Protein AF-A0A3M1SMF7-F1 (afdb_monomer_lite)

Secondary structure (DSSP, 8-state):
--EEEEEE-SSEEEEEEE-SS-EEEEEEE--EES---SSSS--S---EEEETTEEEEEGGGHHHH--S-----GGGGGSGGG-------

Structure (mmCIF, N/CA/C/O backbone):
data_AF-A0A3M1SMF7-F1
#
_entry.id   AF-A0A3M1SMF7-F1
#
loop_
_atom_site.group_PDB
_atom_site.id
_atom_site.type_symbol
_atom_site.label_atom_id
_atom_site.label_alt_id
_atom_site.label_comp_id
_atom_site.label_asym_id
_atom_site.label_entity_id
_atom_site.label_seq_id
_atom_site.pdbx_PDB_ins_code
_atom_site.Cartn_x
_atom_site.Cartn_y
_atom_site.Cartn_z
_atom_site.occupancy
_atom_site.B_iso_or_equiv
_atom_site.auth_seq_id
_atom_site.auth_comp_id
_atom_site.auth_asym_id
_atom_site.auth_atom_id
_atom_site.pdbx_PDB_model_num
ATOM 1 N N . MET A 1 1 ? 5.623 1.226 -25.127 1.00 77.44 1 MET A N 1
ATOM 2 C CA . MET A 1 1 ? 4.802 0.263 -24.354 1.00 77.44 1 MET A CA 1
ATOM 3 C C . MET A 1 1 ? 5.019 0.603 -22.897 1.00 77.44 1 MET A C 1
ATOM 5 O O . MET A 1 1 ? 6.177 0.695 -22.520 1.00 77.44 1 MET A O 1
ATOM 9 N N . MET A 1 2 ? 3.961 0.858 -22.127 1.00 87.56 2 MET A N 1
ATOM 10 C CA . MET A 1 2 ? 4.100 1.198 -20.708 1.00 87.56 2 MET A CA 1
ATOM 11 C C . MET A 1 2 ? 4.202 -0.087 -19.883 1.00 87.56 2 MET A C 1
ATOM 13 O O . MET A 1 2 ? 3.345 -0.959 -20.000 1.00 87.56 2 MET A O 1
ATOM 17 N N . VAL A 1 3 ? 5.258 -0.205 -19.086 1.00 90.25 3 VAL A N 1
ATOM 18 C CA . VAL A 1 3 ? 5.511 -1.311 -18.162 1.00 90.25 3 VAL A CA 1
ATOM 19 C C . VAL A 1 3 ? 5.474 -0.755 -16.749 1.00 90.25 3 VAL A C 1
ATOM 21 O O . VAL A 1 3 ? 6.122 0.251 -16.459 1.00 90.25 3 VAL A O 1
ATOM 24 N N . VAL A 1 4 ? 4.716 -1.421 -15.881 1.00 90.62 4 VAL A N 1
ATOM 25 C CA . VAL A 1 4 ? 4.595 -1.077 -14.465 1.00 90.62 4 VAL A CA 1
ATOM 26 C C . VAL A 1 4 ? 5.101 -2.256 -13.641 1.00 90.62 4 VAL A C 1
ATOM 28 O O . VAL A 1 4 ? 4.578 -3.363 -13.762 1.00 90.62 4 VAL A O 1
ATOM 31 N N . GLY A 1 5 ? 6.128 -2.029 -12.827 1.00 88.06 5 GLY A N 1
ATOM 32 C CA . GLY A 1 5 ? 6.588 -2.969 -11.810 1.00 88.06 5 GLY A CA 1
ATOM 33 C C . GLY A 1 5 ? 6.078 -2.536 -10.441 1.00 88.06 5 GLY A C 1
ATOM 34 O O . GLY A 1 5 ? 6.181 -1.364 -10.086 1.00 88.06 5 GLY A O 1
ATOM 35 N N . ILE A 1 6 ? 5.517 -3.473 -9.679 1.00 87.62 6 ILE A N 1
ATOM 36 C CA . ILE A 1 6 ? 4.987 -3.213 -8.338 1.00 87.62 6 ILE A CA 1
ATOM 37 C C . ILE A 1 6 ? 5.629 -4.210 -7.372 1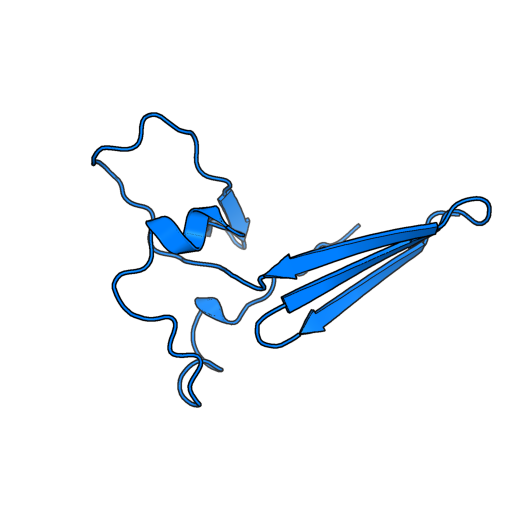.00 87.62 6 ILE A C 1
ATOM 39 O O . ILE A 1 6 ? 5.469 -5.419 -7.531 1.00 87.62 6 ILE A O 1
ATOM 43 N N . ASP A 1 7 ? 6.355 -3.696 -6.380 1.00 84.50 7 ASP A N 1
ATOM 44 C CA . ASP A 1 7 ? 6.863 -4.455 -5.235 1.00 84.50 7 ASP A CA 1
ATOM 45 C C . ASP A 1 7 ? 6.025 -4.112 -4.005 1.00 84.50 7 ASP A C 1
ATOM 47 O O . ASP A 1 7 ? 6.055 -2.988 -3.493 1.00 84.50 7 ASP A O 1
ATOM 51 N N . ILE A 1 8 ? 5.270 -5.099 -3.542 1.00 81.75 8 ILE A N 1
ATOM 52 C CA . ILE A 1 8 ? 4.438 -5.000 -2.353 1.00 81.75 8 ILE A CA 1
ATOM 53 C C . ILE A 1 8 ? 5.268 -5.482 -1.164 1.00 81.75 8 ILE A C 1
ATOM 55 O O . ILE A 1 8 ? 5.304 -6.667 -0.823 1.00 81.75 8 ILE A O 1
ATOM 59 N N . GLY A 1 9 ? 5.948 -4.537 -0.524 1.00 73.75 9 GLY A N 1
ATOM 60 C CA . GLY A 1 9 ? 6.732 -4.797 0.670 1.00 73.75 9 GLY A CA 1
ATOM 61 C C . GLY A 1 9 ? 5.918 -4.650 1.953 1.00 73.75 9 GLY A C 1
ATOM 62 O O . GLY A 1 9 ? 4.964 -3.872 2.052 1.00 73.75 9 GLY A O 1
ATOM 63 N N . TYR A 1 10 ? 6.371 -5.352 2.988 1.00 72.19 10 TYR A N 1
ATOM 64 C CA . TYR A 1 10 ? 5.914 -5.142 4.356 1.00 72.19 10 TYR A CA 1
ATOM 65 C C . TYR A 1 10 ? 6.360 -3.753 4.836 1.00 72.19 10 TYR A C 1
ATOM 67 O O . TYR A 1 10 ? 7.552 -3.489 4.993 1.00 72.19 10 TYR A O 1
ATOM 75 N N . GLY A 1 11 ? 5.399 -2.844 5.004 1.00 72.88 11 G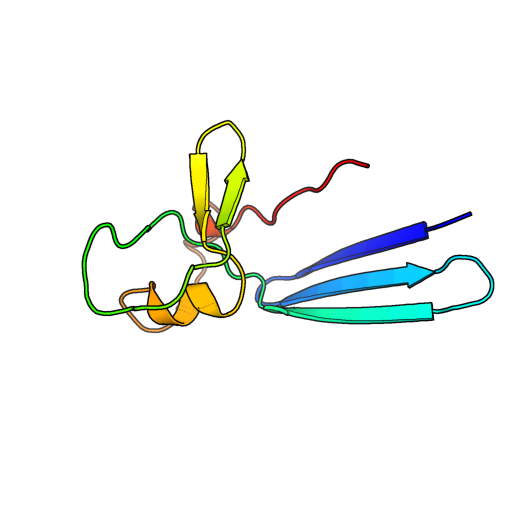LY A N 1
ATOM 76 C CA . GLY A 1 11 ? 5.621 -1.452 5.404 1.00 72.88 11 GLY A CA 1
ATOM 77 C C . GLY A 1 11 ? 5.705 -0.451 4.248 1.00 72.88 11 GLY A C 1
ATOM 78 O O . GLY A 1 11 ? 5.226 0.666 4.416 1.00 72.88 11 GLY A O 1
ATOM 79 N N . TYR A 1 12 ? 6.225 -0.833 3.075 1.00 78.88 12 TYR A N 1
ATOM 80 C CA . TYR A 1 12 ? 6.337 0.059 1.909 1.00 78.88 12 TYR A CA 1
ATOM 81 C C . TYR A 1 12 ? 6.063 -0.652 0.587 1.00 78.88 12 TYR A C 1
ATOM 83 O O . TYR A 1 12 ? 6.615 -1.720 0.324 1.00 78.88 12 TYR A O 1
ATOM 91 N N . THR A 1 13 ? 5.276 -0.005 -0.267 1.00 82.44 13 THR A N 1
ATOM 92 C CA . THR A 1 13 ? 5.029 -0.394 -1.652 1.00 82.44 13 THR A CA 1
ATOM 93 C C . THR A 1 13 ? 5.895 0.476 -2.552 1.00 82.44 13 THR A C 1
ATOM 95 O O . THR A 1 13 ? 6.026 1.684 -2.330 1.00 82.44 13 THR A O 1
ATOM 98 N N . LYS A 1 14 ? 6.510 -0.139 -3.558 1.00 85.81 14 LYS A N 1
ATOM 99 C CA . LYS A 1 14 ? 7.327 0.546 -4.562 1.00 85.81 14 LYS A CA 1
ATOM 100 C C . LYS A 1 14 ? 6.703 0.312 -5.921 1.00 85.81 14 LYS A C 1
ATOM 102 O O . LYS A 1 14 ? 6.334 -0.814 -6.250 1.00 85.81 14 LYS A O 1
ATOM 107 N N . VAL A 1 15 ? 6.602 1.372 -6.703 1.00 89.38 15 VAL A N 1
ATOM 108 C CA . VAL A 1 15 ? 6.088 1.330 -8.066 1.00 89.38 15 VAL A CA 1
ATOM 109 C C . VAL A 1 15 ? 7.145 1.921 -8.975 1.00 89.38 15 VAL A C 1
ATOM 111 O O . VAL A 1 15 ? 7.612 3.033 -8.733 1.00 89.38 15 VAL A O 1
ATOM 114 N N . CYS A 1 16 ? 7.503 1.189 -10.022 1.00 91.38 16 CYS A N 1
ATOM 115 C CA . CYS A 1 16 ? 8.300 1.705 -11.122 1.00 91.38 16 CYS A CA 1
ATOM 116 C C . CYS A 1 16 ? 7.466 1.699 -12.404 1.00 91.38 16 CYS A C 1
ATOM 118 O O . CYS A 1 16 ? 6.746 0.744 -12.694 1.00 91.38 16 CYS A O 1
ATOM 120 N N . VAL A 1 17 ? 7.548 2.782 -13.171 1.00 93.25 17 VAL A N 1
ATOM 121 C CA . VAL A 1 17 ? 6.857 2.937 -14.451 1.00 93.25 17 VAL A CA 1
ATOM 122 C C . VAL A 1 17 ? 7.883 3.314 -15.503 1.00 93.25 17 VAL A C 1
ATOM 124 O O . VAL A 1 17 ? 8.672 4.240 -15.311 1.00 93.25 17 VAL A O 1
ATOM 127 N N . THR A 1 18 ? 7.862 2.614 -16.632 1.00 91.81 18 THR A N 1
ATOM 128 C CA . THR A 1 18 ? 8.658 2.981 -17.802 1.00 91.81 18 THR A CA 1
ATOM 129 C C . THR A 1 18 ? 7.861 2.822 -19.085 1.00 91.81 18 THR A C 1
ATOM 131 O O . THR A 1 18 ? 7.070 1.895 -19.228 1.00 91.81 18 THR A O 1
ATOM 134 N N . ASP A 1 19 ? 8.067 3.723 -20.040 1.00 92.94 19 ASP A N 1
ATOM 135 C CA . ASP A 1 19 ? 7.481 3.658 -21.383 1.00 92.94 19 ASP A CA 1
ATOM 136 C C . ASP A 1 19 ? 8.522 3.401 -22.491 1.00 92.94 19 ASP A C 1
ATOM 138 O O . ASP A 1 19 ? 8.171 3.367 -23.676 1.00 92.94 19 ASP A O 1
ATOM 142 N N . GLY A 1 20 ? 9.785 3.190 -22.099 1.00 88.69 20 GLY A N 1
ATOM 143 C CA . GLY A 1 20 ? 10.955 3.056 -22.972 1.00 88.69 20 GLY A CA 1
ATOM 144 C C . GLY A 1 20 ? 11.770 4.344 -23.148 1.00 88.69 20 GLY A C 1
ATOM 145 O O . 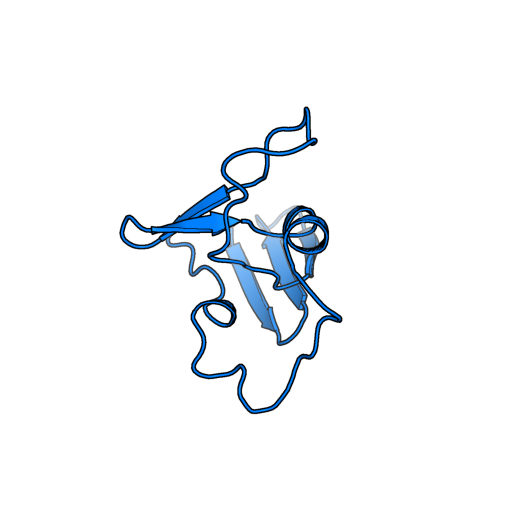GLY A 1 20 ? 12.930 4.259 -23.539 1.00 88.69 20 GLY A O 1
ATOM 146 N N . ASN A 1 21 ? 11.208 5.513 -22.819 1.00 92.88 21 ASN A N 1
ATOM 147 C CA . ASN A 1 21 ? 11.889 6.815 -22.907 1.00 92.88 21 ASN A CA 1
ATOM 148 C C . ASN A 1 21 ? 12.058 7.482 -21.537 1.00 92.88 21 ASN A C 1
ATOM 150 O O . ASN A 1 21 ? 12.959 8.296 -21.341 1.00 92.88 21 ASN A O 1
ATOM 154 N N . SER A 1 22 ? 11.177 7.151 -20.598 1.00 89.94 22 SER A N 1
ATOM 155 C CA . SER A 1 22 ? 11.146 7.687 -19.247 1.00 89.94 22 SER A CA 1
ATOM 156 C C . SER A 1 22 ? 11.113 6.564 -18.214 1.00 89.94 22 SER A C 1
ATOM 158 O O . SER A 1 22 ? 10.655 5.448 -18.480 1.00 89.94 22 SER A O 1
ATOM 160 N N . TYR A 1 23 ? 11.641 6.866 -17.031 1.00 92.69 23 TYR A N 1
ATOM 161 C CA . TYR A 1 23 ? 11.584 6.013 -15.851 1.00 92.69 23 TYR A CA 1
ATOM 162 C C . TYR A 1 23 ? 11.106 6.868 -14.684 1.00 92.69 23 TYR A C 1
ATOM 164 O O . TYR A 1 23 ? 11.666 7.935 -14.421 1.00 92.69 23 TYR A O 1
ATOM 172 N N . GLN A 1 24 ? 10.062 6.409 -14.006 1.00 92.12 24 GLN A N 1
ATOM 173 C CA . GLN A 1 24 ? 9.553 7.017 -12.786 1.00 92.12 24 GLN A CA 1
ATOM 174 C C . GLN A 1 24 ? 9.481 5.959 -11.698 1.00 92.12 24 GLN A C 1
ATOM 176 O O . GLN A 1 24 ? 9.100 4.818 -11.953 1.00 92.12 24 GLN A O 1
ATOM 181 N N . GLU A 1 25 ? 9.821 6.360 -10.482 1.00 92.56 25 GLU A N 1
ATOM 182 C CA . GLU A 1 25 ? 9.732 5.519 -9.301 1.00 92.56 25 GLU A CA 1
ATOM 183 C C . GLU A 1 25 ? 8.980 6.266 -8.209 1.00 92.56 25 GLU A C 1
ATOM 185 O O . GLU A 1 25 ? 9.099 7.483 -8.055 1.00 92.56 25 GLU A O 1
ATOM 190 N N . THR A 1 26 ? 8.171 5.540 -7.453 1.00 87.75 26 THR A N 1
ATOM 191 C CA . THR A 1 26 ? 7.465 6.075 -6.297 1.00 87.75 26 THR A CA 1
ATOM 192 C C . THR A 1 26 ? 7.430 5.0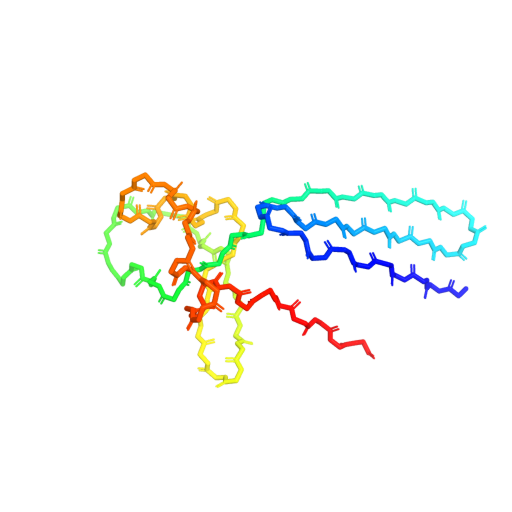19 -5.209 1.00 87.75 26 THR A C 1
ATOM 194 O O . THR A 1 26 ? 7.103 3.859 -5.454 1.00 87.75 26 THR A O 1
ATOM 197 N N . VAL A 1 27 ? 7.773 5.438 -3.995 1.00 83.94 27 VAL A N 1
ATOM 198 C CA . VAL A 1 27 ? 7.726 4.610 -2.794 1.00 83.94 27 VAL A CA 1
ATOM 199 C C . VAL A 1 27 ? 6.753 5.258 -1.829 1.00 83.94 27 VAL A C 1
ATOM 201 O O . VAL A 1 27 ? 6.870 6.446 -1.532 1.00 83.94 27 VAL A O 1
ATOM 204 N N . PHE A 1 28 ? 5.800 4.482 -1.333 1.00 77.44 28 PHE A N 1
ATOM 205 C CA . PHE A 1 28 ? 4.834 4.944 -0.346 1.00 77.44 28 PHE A CA 1
ATOM 206 C C . PHE A 1 28 ? 4.570 3.853 0.689 1.00 77.44 28 PHE A C 1
ATOM 208 O O . PHE A 1 28 ? 4.768 2.669 0.405 1.00 77.44 28 PHE A O 1
ATOM 215 N N . PRO A 1 29 ? 4.152 4.219 1.907 1.00 75.81 29 PRO A N 1
ATOM 216 C CA . PRO A 1 29 ? 3.835 3.230 2.923 1.00 75.81 29 PRO A CA 1
ATOM 217 C C . PRO A 1 29 ? 2.721 2.265 2.484 1.00 75.81 29 PRO A C 1
ATOM 219 O O . PRO A 1 29 ? 1.693 2.695 1.960 1.00 75.81 29 PRO A O 1
ATOM 222 N N . SER A 1 30 ? 2.908 0.966 2.734 1.00 78.19 30 SER A N 1
ATOM 223 C CA . SER A 1 30 ? 1.909 -0.095 2.501 1.00 78.19 30 SER A CA 1
ATOM 224 C C . SER A 1 30 ? 0.843 -0.067 3.594 1.00 78.19 30 SER A C 1
ATOM 226 O O . SER A 1 30 ? 0.747 -0.984 4.408 1.00 78.19 30 SER A O 1
ATOM 228 N N . LEU A 1 31 ? 0.111 1.040 3.670 1.00 76.50 31 LEU A N 1
ATOM 229 C CA . LEU A 1 31 ? -0.852 1.301 4.727 1.00 76.50 31 LEU A CA 1
ATOM 230 C C . LEU A 1 31 ? -2.259 1.224 4.169 1.00 76.50 31 LEU A C 1
ATOM 232 O O . LEU A 1 31 ? -2.600 1.937 3.223 1.00 76.50 31 LEU A O 1
ATOM 236 N N . VAL A 1 32 ? -3.063 0.371 4.791 1.00 77.81 32 VAL A N 1
ATOM 237 C CA . VAL A 1 32 ? -4.470 0.189 4.465 1.00 77.81 32 VAL A CA 1
ATOM 238 C C . VAL A 1 32 ? -5.248 -0.003 5.769 1.00 77.81 32 VAL A C 1
ATOM 240 O O . VAL A 1 32 ? -4.746 -0.622 6.708 1.00 77.81 32 VAL A O 1
ATOM 243 N N . SER A 1 33 ? -6.458 0.546 5.850 1.00 75.69 33 SER A N 1
ATOM 244 C CA . SER A 1 33 ? -7.342 0.386 7.010 1.00 75.69 33 SER A CA 1
ATOM 245 C C . SER A 1 33 ? -8.793 0.238 6.569 1.00 75.69 33 SER A C 1
ATOM 247 O O . SER A 1 33 ? -9.277 1.020 5.752 1.00 75.69 33 SER A O 1
ATOM 249 N N . GLU A 1 34 ? -9.493 -0.747 7.137 1.00 75.75 34 GLU A N 1
ATOM 250 C CA . GLU A 1 34 ? -10.953 -0.895 7.009 1.00 75.75 34 GLU A CA 1
ATOM 251 C C . GLU A 1 34 ? -11.721 0.084 7.915 1.00 75.75 34 GLU A C 1
ATOM 253 O O . GLU A 1 34 ? -12.924 0.284 7.740 1.00 75.75 34 GLU A O 1
ATOM 258 N N . TYR A 1 35 ? -11.053 0.699 8.899 1.00 74.81 35 TYR A N 1
ATOM 259 C CA . TYR A 1 35 ? -11.685 1.679 9.772 1.00 74.81 35 TYR A CA 1
ATOM 260 C C . TYR A 1 35 ? -11.850 3.010 9.040 1.00 74.81 35 TYR A C 1
ATOM 262 O O . TYR A 1 35 ? -10.877 3.710 8.755 1.00 74.81 35 TYR A O 1
ATOM 270 N N . ILE A 1 36 ? -13.105 3.362 8.779 1.00 74.06 36 ILE A N 1
ATOM 271 C CA . ILE A 1 36 ? -13.493 4.643 8.200 1.00 74.06 36 ILE A CA 1
ATOM 272 C C . ILE A 1 36 ? -14.153 5.450 9.310 1.00 74.06 36 ILE A C 1
ATOM 274 O O . ILE A 1 36 ? -15.252 5.088 9.739 1.00 74.06 36 ILE A O 1
ATOM 278 N N . PRO A 1 37 ? -13.514 6.521 9.806 1.00 66.06 37 PRO A N 1
ATOM 279 C CA . PRO A 1 37 ? -14.148 7.374 10.794 1.00 66.06 37 PRO A CA 1
ATOM 280 C C . PRO A 1 37 ? -15.390 8.011 10.167 1.00 66.06 37 PRO A C 1
ATOM 282 O O . PRO A 1 37 ? -15.291 8.814 9.242 1.00 66.06 37 PRO A O 1
ATOM 285 N N . THR A 1 38 ? -16.569 7.610 10.645 1.00 62.66 38 THR A N 1
ATOM 286 C CA . THR A 1 38 ? -17.847 8.039 10.068 1.00 62.66 38 THR A CA 1
ATOM 287 C C . THR A 1 38 ? -18.202 9.471 10.437 1.00 62.66 38 THR A C 1
ATOM 289 O O . THR A 1 38 ? -18.821 10.142 9.625 1.00 62.66 38 THR A O 1
ATOM 292 N N . GLU A 1 39 ? -17.772 9.978 11.595 1.00 59.41 39 GLU A N 1
ATOM 293 C CA . GLU A 1 39 ? -17.979 11.371 12.005 1.00 59.41 39 GLU A CA 1
ATOM 294 C C . GLU A 1 39 ? -16.901 11.782 13.024 1.00 59.41 39 GLU A C 1
ATOM 296 O O . GLU A 1 39 ? -16.732 11.121 14.048 1.00 59.41 39 GLU A O 1
ATOM 301 N N . GLY A 1 40 ? -16.161 12.869 12.764 1.00 52.88 40 GLY A N 1
ATOM 302 C CA . GLY A 1 40 ? -15.253 13.460 13.756 1.00 52.88 40 GLY A CA 1
ATOM 303 C C . GLY A 1 40 ? -14.058 14.230 13.185 1.00 52.88 40 GLY A C 1
ATOM 304 O O . GLY A 1 40 ? -13.071 13.645 12.759 1.00 52.88 40 GLY A O 1
ATOM 305 N N . PHE A 1 41 ? -14.126 15.560 13.268 1.00 54.12 41 PHE A N 1
ATOM 306 C CA . PHE A 1 41 ? -13.012 16.527 13.254 1.00 54.12 41 PHE A CA 1
ATOM 307 C C . PHE A 1 41 ? -12.129 16.730 12.010 1.00 54.12 41 PHE A C 1
ATOM 309 O O . PHE A 1 41 ? -11.425 17.740 11.987 1.00 54.12 41 PHE A O 1
ATOM 316 N N . GLN A 1 42 ? -12.164 15.898 10.967 1.00 53.88 42 GLN A N 1
ATOM 317 C CA . GLN A 1 42 ? -11.375 16.173 9.757 1.00 53.88 42 GLN A CA 1
ATOM 318 C C . GLN A 1 42 ? -12.221 16.752 8.618 1.00 53.88 42 GLN A C 1
ATOM 320 O O . GLN A 1 42 ? -13.055 16.089 8.015 1.00 53.88 42 GLN A O 1
ATOM 325 N N . SER A 1 43 ? -11.953 18.011 8.281 1.00 57.78 43 SER A N 1
ATOM 326 C CA . SER A 1 43 ? -12.497 18.735 7.126 1.00 57.78 43 SER A CA 1
ATOM 327 C C . SER A 1 43 ? -11.856 18.335 5.785 1.00 57.78 43 SER A C 1
ATOM 329 O O . SER A 1 43 ? -12.013 19.053 4.798 1.00 57.78 43 SER A O 1
ATOM 331 N N . LYS A 1 44 ? -11.091 17.235 5.738 1.00 68.81 44 LYS A N 1
ATOM 332 C CA . LYS A 1 44 ? -10.333 16.806 4.558 1.00 68.81 44 LYS A CA 1
ATOM 333 C C . LYS A 1 44 ? -10.881 15.474 4.027 1.00 68.81 44 LYS A C 1
ATOM 335 O O . LYS A 1 44 ? -11.079 14.556 4.818 1.00 68.81 44 LYS A O 1
ATOM 340 N N . PRO A 1 45 ? -11.107 15.342 2.708 1.00 74.31 45 PRO A N 1
ATOM 341 C CA . PRO A 1 45 ? -11.434 14.054 2.106 1.00 74.31 45 PRO A CA 1
ATOM 342 C C . PRO A 1 45 ? -10.271 13.064 2.285 1.00 74.31 45 PRO A C 1
ATOM 344 O O . PRO A 1 45 ? -9.122 13.405 2.001 1.00 74.31 45 PRO A O 1
ATOM 347 N N . LEU A 1 46 ? -10.585 11.853 2.754 1.00 78.44 46 LEU A N 1
ATOM 348 C CA . LEU A 1 46 ? -9.637 10.744 2.891 1.00 78.44 46 LEU A CA 1
ATOM 349 C C . LEU A 1 46 ? -9.439 10.044 1.541 1.00 78.44 46 LEU A C 1
ATOM 351 O O . LEU A 1 46 ? -10.403 9.848 0.794 1.00 78.44 46 LEU A O 1
ATOM 355 N N . ASN A 1 47 ? -8.214 9.608 1.247 1.00 78.94 47 ASN A N 1
ATOM 356 C CA . ASN A 1 47 ? -7.956 8.727 0.112 1.00 78.94 47 ASN A CA 1
ATOM 357 C C . ASN A 1 47 ? -8.499 7.326 0.406 1.00 78.94 47 ASN A C 1
ATOM 359 O O . ASN A 1 47 ? -8.022 6.639 1.311 1.00 78.94 47 ASN A O 1
ATOM 363 N N . MET A 1 48 ? -9.493 6.903 -0.377 1.00 80.50 48 MET A N 1
ATOM 364 C CA . MET A 1 48 ? -10.151 5.608 -0.226 1.00 80.50 48 MET A CA 1
ATOM 365 C C . MET A 1 48 ? -10.164 4.821 -1.534 1.00 80.50 48 MET A C 1
ATOM 367 O O . MET A 1 48 ? -10.319 5.391 -2.614 1.00 80.50 48 MET A O 1
ATOM 371 N N . VAL A 1 49 ? -10.076 3.498 -1.424 1.00 81.88 49 VAL A N 1
ATOM 372 C CA . VAL A 1 49 ? -10.306 2.557 -2.527 1.00 81.88 49 VAL A CA 1
ATOM 373 C C . VAL A 1 49 ? -11.389 1.555 -2.142 1.00 81.88 49 VAL A C 1
ATOM 375 O O . VAL A 1 49 ? -11.580 1.257 -0.965 1.00 81.88 49 VAL A O 1
ATOM 378 N N . PHE A 1 50 ? -12.088 1.007 -3.134 1.00 82.62 50 PHE A N 1
ATOM 379 C CA . PHE A 1 50 ? -13.055 -0.068 -2.926 1.00 82.62 50 PHE A CA 1
ATOM 380 C C . PHE A 1 50 ? -12.482 -1.382 -3.451 1.00 82.62 50 PHE A C 1
ATOM 382 O O . PHE A 1 50 ? -12.180 -1.496 -4.638 1.00 82.62 50 PHE A O 1
ATOM 389 N N . VAL A 1 51 ? -12.373 -2.386 -2.582 1.00 78.56 51 VAL A N 1
ATOM 390 C CA . VAL A 1 51 ? -11.940 -3.744 -2.937 1.00 78.56 51 VAL A CA 1
ATOM 391 C C . VAL A 1 51 ? -13.085 -4.696 -2.612 1.00 78.56 51 VAL A C 1
ATOM 393 O O . VAL A 1 51 ? -13.510 -4.799 -1.464 1.00 78.56 51 VAL A O 1
ATOM 396 N N . ASN A 1 52 ? -13.631 -5.372 -3.627 1.00 80.50 52 ASN A N 1
ATOM 397 C CA . ASN A 1 52 ? -14.768 -6.294 -3.480 1.00 80.50 52 ASN A CA 1
ATOM 398 C C . ASN A 1 52 ? -15.984 -5.675 -2.754 1.00 80.50 52 ASN A C 1
ATOM 400 O O . ASN A 1 52 ? -16.614 -6.312 -1.913 1.00 80.50 52 ASN A O 1
ATOM 404 N N . GLY A 1 53 ? -16.294 -4.408 -3.051 1.00 81.38 53 GLY A N 1
ATOM 405 C CA . GLY A 1 53 ? -17.413 -3.677 -2.443 1.00 81.38 53 GLY A CA 1
ATOM 406 C C . GLY A 1 53 ? -17.163 -3.182 -1.015 1.00 81.38 53 GLY A C 1
ATOM 407 O O . GLY A 1 53 ? -18.033 -2.522 -0.451 1.00 81.38 53 GLY A O 1
ATOM 408 N N . LYS A 1 54 ? -15.984 -3.451 -0.439 1.00 80.88 54 LYS A N 1
ATOM 409 C CA . LYS A 1 54 ? -15.573 -2.932 0.867 1.00 80.88 54 LYS A CA 1
ATOM 410 C C . LYS A 1 54 ? -14.651 -1.720 0.703 1.00 80.88 54 LYS A C 1
ATOM 412 O O . LYS A 1 54 ? -13.728 -1.785 -0.112 1.00 80.88 54 LYS A O 1
ATOM 417 N N . PRO A 1 55 ? -14.891 -0.624 1.435 1.00 82.69 55 PRO A N 1
ATOM 418 C CA . PRO A 1 55 ? -14.044 0.558 1.380 1.00 82.69 55 PRO A CA 1
ATOM 419 C C . PRO A 1 55 ? -12.819 0.422 2.300 1.00 82.69 55 PRO A C 1
ATOM 421 O O . PRO A 1 55 ? -12.917 -0.111 3.402 1.00 82.69 55 PRO A O 1
ATOM 424 N N . PHE A 1 56 ? -11.679 0.938 1.846 1.00 81.50 56 PHE A N 1
ATOM 425 C CA . PHE A 1 56 ? -10.418 0.972 2.583 1.00 81.50 56 PHE A CA 1
ATOM 426 C C . PHE A 1 56 ? -9.792 2.362 2.479 1.00 81.50 56 PHE A C 1
ATOM 428 O O . PHE A 1 56 ? -9.704 2.908 1.378 1.00 81.50 56 PHE A O 1
ATOM 435 N N . VAL A 1 57 ? -9.312 2.913 3.594 1.00 81.12 57 VAL A N 1
ATOM 436 C CA . VAL A 1 57 ? -8.443 4.103 3.605 1.00 81.12 57 VAL A CA 1
ATOM 437 C C . VAL A 1 57 ? -7.028 3.666 3.238 1.00 81.12 57 VAL A C 1
ATOM 439 O O . VAL A 1 57 ? -6.584 2.611 3.694 1.00 81.12 57 VAL A O 1
ATOM 442 N N . VAL A 1 58 ? -6.319 4.452 2.423 1.00 79.56 58 VAL A N 1
ATOM 443 C CA . VAL A 1 58 ? -4.991 4.093 1.899 1.00 79.56 58 VAL A CA 1
ATOM 444 C C . VAL A 1 58 ? -3.950 5.185 2.126 1.00 79.56 58 VAL A C 1
ATOM 446 O O . VAL A 1 58 ? -4.258 6.376 2.146 1.00 79.56 58 VAL A O 1
ATOM 449 N N . GLY A 1 59 ? -2.688 4.776 2.246 1.00 74.56 59 GLY A N 1
ATOM 450 C CA . GLY A 1 59 ? -1.551 5.693 2.295 1.00 74.56 59 GLY A CA 1
ATOM 451 C C . GLY A 1 59 ? -1.447 6.471 3.609 1.00 74.56 59 GLY A C 1
ATOM 452 O O . GLY A 1 59 ? -1.716 5.948 4.687 1.00 74.56 59 GLY A O 1
ATOM 453 N N . GLU A 1 60 ? -0.999 7.723 3.528 1.00 75.12 60 GLU A N 1
ATOM 454 C CA . GLU A 1 60 ? -0.706 8.553 4.706 1.00 75.12 60 GLU A CA 1
ATOM 455 C C . GLU A 1 60 ? -1.944 8.858 5.557 1.00 75.12 60 GLU A C 1
ATOM 457 O O . GLU A 1 60 ? -1.832 8.901 6.780 1.00 75.12 60 GLU A O 1
ATOM 462 N N . ASP A 1 61 ? -3.125 8.970 4.938 1.00 76.19 61 ASP A N 1
ATOM 463 C CA . ASP A 1 61 ? -4.379 9.244 5.653 1.00 76.19 61 ASP A CA 1
ATOM 464 C C . ASP A 1 61 ? -4.730 8.108 6.641 1.00 76.19 61 ASP A C 1
ATOM 466 O O . ASP A 1 61 ? -5.437 8.320 7.622 1.00 76.19 61 ASP A O 1
ATOM 470 N N . VAL A 1 62 ? -4.170 6.905 6.459 1.00 73.69 62 VAL A N 1
ATOM 471 C CA . VAL A 1 62 ? -4.343 5.791 7.401 1.00 73.69 62 VAL A CA 1
ATOM 472 C C . VAL A 1 62 ? -3.732 6.104 8.770 1.00 73.69 62 VAL A C 1
ATOM 474 O O . VAL A 1 62 ? -4.283 5.683 9.787 1.00 73.69 62 VAL A O 1
ATOM 477 N N . LYS A 1 63 ? -2.629 6.866 8.828 1.00 71.12 63 LYS A N 1
ATOM 478 C CA . LYS A 1 63 ? -1.965 7.233 10.095 1.00 71.12 63 LYS A CA 1
ATOM 479 C C . LYS A 1 63 ? -2.883 8.023 11.025 1.00 71.12 63 LYS A C 1
ATOM 481 O O . LYS A 1 63 ? -2.776 7.867 12.236 1.00 71.12 63 LYS A O 1
ATOM 486 N N . ASP A 1 64 ? -3.798 8.799 10.455 1.00 67.88 64 ASP A N 1
ATOM 487 C CA . ASP A 1 64 ? -4.757 9.609 11.205 1.00 67.88 64 ASP A CA 1
ATOM 488 C C . ASP A 1 64 ? -5.971 8.798 11.679 1.00 67.88 64 ASP A C 1
ATOM 490 O O . ASP A 1 64 ? -6.657 9.185 12.624 1.00 67.88 64 ASP A O 1
ATOM 494 N N . THR A 1 65 ? -6.242 7.665 11.025 1.00 63.53 65 THR A N 1
ATOM 495 C CA . THR A 1 65 ? -7.397 6.799 11.318 1.00 63.53 65 THR A CA 1
ATOM 496 C C . THR A 1 65 ? -7.064 5.621 12.232 1.00 63.53 65 THR A C 1
ATOM 498 O O . THR A 1 65 ? -7.962 5.048 12.848 1.00 63.53 65 THR A O 1
ATOM 501 N N . LEU A 1 66 ? -5.789 5.244 12.350 1.00 61.78 66 LEU A N 1
ATOM 502 C CA . LEU A 1 66 ? -5.384 4.116 13.181 1.00 61.78 66 LEU A CA 1
ATOM 503 C C . LEU A 1 66 ? -5.339 4.476 14.664 1.00 61.78 66 LEU A C 1
ATOM 505 O O . LEU A 1 66 ? -4.642 5.391 15.098 1.00 61.78 66 LEU A O 1
ATOM 509 N N . ILE A 1 67 ? -6.034 3.676 15.467 1.00 53.28 67 ILE A N 1
ATOM 510 C CA . ILE A 1 67 ? -5.960 3.741 16.924 1.00 53.28 67 ILE A CA 1
ATOM 511 C C . ILE A 1 67 ? -4.778 2.877 17.388 1.00 53.28 67 ILE A C 1
ATOM 513 O O . ILE A 1 67 ? -4.867 1.651 17.419 1.00 53.28 67 ILE A O 1
ATOM 517 N N . GLY A 1 68 ? -3.675 3.520 17.784 1.00 52.78 68 GLY A N 1
ATOM 518 C CA . GLY A 1 68 ? -2.512 2.876 18.411 1.00 52.78 68 GLY A CA 1
ATOM 519 C C . GLY A 1 68 ? -1.218 2.940 17.584 1.00 52.78 68 GLY A C 1
ATOM 520 O O . GLY A 1 68 ? -1.235 3.330 16.418 1.00 52.78 68 GLY A O 1
ATOM 521 N N . PRO A 1 69 ? -0.058 2.592 18.179 1.00 49.53 69 PRO A N 1
ATOM 522 C CA . PRO A 1 69 ? 1.198 2.537 17.444 1.00 49.53 69 PRO A CA 1
ATOM 523 C C . PRO A 1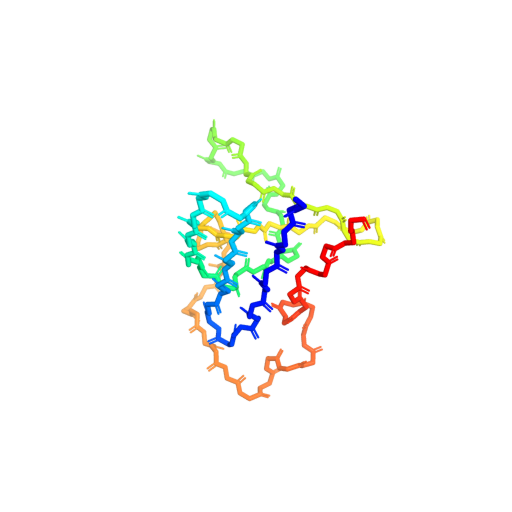 69 ? 1.100 1.457 16.368 1.00 49.53 69 PRO A C 1
ATOM 525 O O . PRO A 1 69 ? 0.698 0.336 16.673 1.00 49.53 69 PRO A O 1
ATOM 528 N N . TYR A 1 70 ? 1.507 1.794 15.143 1.00 53.12 70 TYR A N 1
ATOM 529 C CA . TYR A 1 70 ? 1.724 0.882 14.017 1.00 53.12 70 TYR A CA 1
ATOM 530 C C . TYR A 1 70 ? 2.583 -0.321 14.448 1.00 53.12 70 TYR A C 1
ATOM 532 O O . TYR A 1 70 ? 3.807 -0.326 14.316 1.00 53.12 70 TYR A O 1
ATOM 540 N N . ARG A 1 71 ? 1.960 -1.348 15.031 1.00 51.19 71 ARG A N 1
ATOM 541 C CA . ARG A 1 71 ? 2.622 -2.585 15.439 1.00 51.19 71 ARG A CA 1
ATOM 542 C C . ARG A 1 71 ? 2.377 -3.622 14.369 1.00 51.19 71 ARG A C 1
ATOM 544 O O . ARG A 1 71 ? 1.527 -4.495 14.444 1.00 51.19 71 ARG A O 1
ATOM 551 N N . VAL A 1 72 ? 3.184 -3.433 13.348 1.00 51.31 72 VAL A N 1
ATOM 552 C CA . VAL A 1 72 ? 3.655 -4.420 12.396 1.00 51.31 72 VAL A CA 1
ATOM 553 C C . VAL A 1 72 ? 4.212 -5.607 13.210 1.00 51.31 72 VAL A C 1
ATOM 555 O O . VAL A 1 72 ? 5.356 -5.589 13.661 1.00 51.31 72 VAL A O 1
ATOM 558 N N . ASP A 1 73 ? 3.356 -6.589 13.513 1.00 54.09 73 ASP A N 1
ATOM 559 C CA . ASP A 1 73 ? 3.709 -7.815 14.237 1.00 54.09 73 ASP A CA 1
ATOM 560 C C . ASP A 1 73 ? 3.265 -9.080 13.477 1.00 54.09 73 ASP A C 1
ATOM 562 O O . ASP A 1 73 ? 2.630 -9.013 12.423 1.00 54.09 73 ASP A O 1
ATOM 566 N N . LYS A 1 74 ? 3.640 -10.262 13.984 1.00 54.41 74 LYS A N 1
ATOM 567 C CA . LYS A 1 74 ? 3.400 -11.551 13.308 1.00 54.41 74 LYS A CA 1
ATOM 568 C C . LYS A 1 74 ? 1.916 -11.898 13.133 1.00 54.41 74 LYS A C 1
ATOM 570 O O . LYS A 1 74 ? 1.609 -12.755 12.315 1.00 54.41 74 LYS A O 1
ATOM 575 N N . THR A 1 75 ? 1.014 -11.264 13.883 1.00 57.03 75 THR A N 1
ATOM 576 C CA . THR A 1 75 ? -0.436 -11.506 13.795 1.00 57.03 75 THR A CA 1
ATOM 577 C C . THR A 1 75 ? -1.101 -10.715 12.668 1.00 57.03 75 THR A C 1
ATOM 579 O O . THR A 1 75 ? -2.286 -10.892 12.405 1.00 57.03 75 THR A O 1
ATOM 582 N N . PHE A 1 76 ? -0.343 -9.849 11.992 1.00 56.38 76 PHE A N 1
ATOM 583 C CA . PHE A 1 76 ? -0.826 -8.975 10.927 1.00 56.38 76 PHE A CA 1
ATOM 584 C C . PHE A 1 76 ? -1.059 -9.691 9.585 1.00 56.38 76 PHE A C 1
ATOM 586 O O . PHE A 1 76 ? -1.867 -9.218 8.799 1.00 56.38 76 PHE A O 1
ATOM 593 N N . LEU A 1 77 ? -0.393 -10.825 9.317 1.00 56.72 77 LEU A N 1
ATOM 594 C CA . LEU A 1 77 ? -0.435 -11.524 8.015 1.00 56.72 77 LEU A CA 1
ATOM 595 C C . LEU A 1 77 ? -1.834 -12.008 7.598 1.00 56.72 77 LEU A C 1
ATOM 597 O O . LEU A 1 77 ? -2.110 -12.117 6.408 1.00 56.72 77 LEU A O 1
ATOM 601 N N . ASP A 1 78 ? -2.713 -12.261 8.567 1.00 57.47 78 ASP A N 1
ATOM 602 C CA . ASP A 1 78 ? -4.068 -12.775 8.329 1.00 57.47 78 ASP A CA 1
ATOM 603 C C . ASP A 1 78 ? -5.144 -11.683 8.416 1.00 57.47 78 ASP A C 1
ATOM 605 O O . ASP A 1 78 ? -6.344 -11.970 8.383 1.00 57.47 78 ASP A O 1
ATOM 609 N N . LYS A 1 79 ? -4.733 -10.419 8.571 1.00 58.97 79 LYS A N 1
ATOM 610 C CA . LYS A 1 79 ? -5.656 -9.301 8.732 1.00 58.97 79 LYS A CA 1
ATOM 611 C C . LYS A 1 79 ? -5.964 -8.618 7.395 1.00 58.97 79 LYS A C 1
ATOM 613 O O . LYS A 1 79 ? -5.080 -8.547 6.539 1.00 58.97 79 LYS A O 1
ATOM 618 N N . PRO A 1 80 ? -7.183 -8.077 7.207 1.00 57.41 80 PRO A N 1
ATOM 619 C CA . PRO A 1 80 ? -7.534 -7.304 6.018 1.00 57.41 80 PRO A CA 1
ATOM 620 C C . PRO A 1 80 ? -6.541 -6.184 5.677 1.00 57.41 80 PRO A C 1
ATOM 622 O O . PRO A 1 80 ? -6.317 -5.867 4.511 1.00 57.41 80 PRO A O 1
ATOM 625 N N . GLU A 1 81 ? -5.896 -5.638 6.704 1.00 56.38 81 GLU A N 1
ATOM 626 C CA . GLU A 1 81 ? -4.891 -4.587 6.639 1.00 56.38 81 GLU A CA 1
ATOM 627 C C . GLU A 1 81 ? -3.599 -5.009 5.896 1.00 56.38 81 GLU A C 1
ATOM 629 O O . GLU A 1 81 ? -2.799 -4.159 5.506 1.00 56.38 81 GLU A O 1
ATOM 634 N N . TYR A 1 82 ? -3.382 -6.313 5.680 1.00 55.44 82 TYR A N 1
ATOM 635 C CA . TYR A 1 82 ? -2.245 -6.867 4.933 1.00 55.44 82 TYR A CA 1
ATOM 636 C C . TYR A 1 82 ? -2.514 -7.033 3.430 1.00 55.44 82 TYR A C 1
ATOM 638 O O . TYR A 1 82 ? -1.567 -7.226 2.661 1.00 55.44 82 TYR A O 1
ATOM 646 N N . TYR A 1 83 ? -3.767 -6.934 2.969 1.00 52.00 83 TYR A N 1
ATOM 647 C CA . TYR A 1 83 ? -4.055 -7.024 1.537 1.00 52.00 83 TYR A CA 1
ATOM 648 C C . TYR A 1 83 ? -3.640 -5.733 0.843 1.00 52.00 83 TYR A C 1
ATOM 650 O O . TYR A 1 83 ? -4.399 -4.776 0.704 1.00 52.00 83 TYR A O 1
ATOM 658 N N . ALA A 1 84 ? -2.402 -5.726 0.373 1.00 52.50 84 ALA A N 1
ATOM 659 C CA . ALA A 1 84 ? -1.964 -4.760 -0.603 1.00 52.50 84 ALA A CA 1
ATOM 660 C C . ALA A 1 84 ? -2.836 -4.851 -1.854 1.00 52.50 84 ALA A C 1
ATOM 662 O O . ALA A 1 84 ? -3.124 -5.928 -2.380 1.00 52.50 84 ALA A O 1
ATOM 663 N N . ILE A 1 85 ? -3.277 -3.684 -2.297 1.00 50.12 85 ILE A N 1
ATOM 664 C CA . ILE A 1 85 ? -4.237 -3.519 -3.376 1.00 50.12 85 ILE A CA 1
ATOM 665 C C . ILE A 1 85 ? -3.599 -4.022 -4.671 1.00 50.12 85 ILE A C 1
ATOM 667 O O . ILE A 1 85 ? -2.680 -3.409 -5.212 1.00 50.12 85 ILE A O 1
ATOM 671 N N . ILE A 1 86 ? -4.093 -5.154 -5.167 1.00 42.78 86 ILE A N 1
ATOM 672 C CA . ILE A 1 86 ? -3.749 -5.667 -6.491 1.00 42.78 86 ILE A CA 1
ATOM 673 C C . ILE A 1 86 ? -4.533 -4.832 -7.506 1.00 42.78 86 ILE A C 1
ATOM 675 O O . ILE A 1 86 ? -5.747 -4.980 -7.640 1.00 42.78 86 ILE A O 1
ATOM 679 N N . GLY A 1 87 ? -3.845 -3.928 -8.202 1.00 36.03 87 GLY A N 1
ATOM 680 C CA . GLY A 1 87 ? -4.386 -3.248 -9.376 1.00 36.03 87 GLY A CA 1
ATOM 681 C C . GLY A 1 87 ? -4.275 -4.142 -10.613 1.00 36.03 87 GLY A C 1
ATOM 682 O O . GLY A 1 87 ? -3.192 -4.640 -10.915 1.00 36.03 87 GLY A O 1
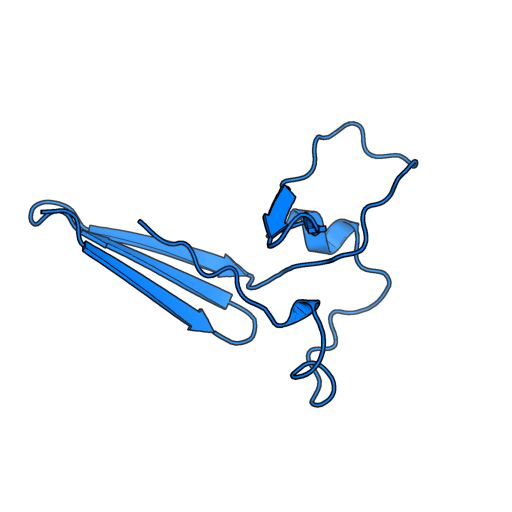ATOM 683 N N . TYR A 1 88 ? -5.387 -4.339 -11.321 1.00 30.12 88 TYR A N 1
ATOM 684 C CA . TYR A 1 88 ? -5.441 -4.952 -12.651 1.00 30.12 88 TYR A CA 1
ATOM 685 C C . TYR A 1 88 ? -5.527 -3.830 -13.698 1.00 30.12 88 TYR A C 1
ATOM 687 O O . TYR A 1 88 ? -6.363 -2.936 -13.546 1.00 30.12 88 TYR A O 1
ATOM 695 N N . ILE A 1 89 ? -4.647 -3.856 -14.707 1.00 32.53 89 ILE A N 1
ATOM 696 C CA . ILE A 1 89 ? -4.704 -2.992 -15.903 1.00 32.53 89 ILE A CA 1
ATOM 697 C C . ILE A 1 89 ? -5.363 -3.784 -17.027 1.00 32.53 89 ILE A C 1
ATOM 699 O O . ILE A 1 89 ? -4.904 -4.926 -17.259 1.00 32.53 89 ILE A O 1
#

pLDDT: mean 71.38, std 15.43, range [30.12, 93.25]

Sequence (89 aa):
MMVVGIDIGYGYTKVCVTDGNSYQETVFPSLVSEYIPTEGFQSKPLNMVFVNGKPFVVGEDVKDTLIGPYRVDKTFLDKPEYYAIIGYI

Radius of gyration: 14.93 Å; chains: 1; bounding box: 30×32×43 Å

Foldseek 3Di:
DKDWDWDQDQQKIKIWIDPPPDIDIDIFTLWKALQDPPDDDDPDDFDWDADPNGIIGDTPSNVVRDDDPPPPDPVCCPDPGSDRDDDDD